Protein AF-A0A920MZB0-F1 (afdb_monomer)

Solvent-accessible surface area (backbone atoms only — not comparable to full-atom values): 6208 Å² total; per-residue (Å²): 135,88,80,86,80,85,85,74,80,86,64,51,64,82,75,50,78,66,85,61,60,72,60,53,48,53,68,29,64,89,70,85,60,80,73,78,54,80,92,51,54,84,51,45,79,78,69,50,76,85,76,73,64,77,72,77,75,57,84,71,74,81,76,54,72,82,76,38,69,64,53,54,52,51,54,52,48,52,51,50,48,52,50,49,52,40,60,72,66,58,78,109

pLDDT: mean 75.64, std 11.79, range [47.91, 95.25]

Foldseek 3Di:
DDDDDDDDDPPVCVVDVDDPPVVQQVVCVPVPDGDDDPVCVVCVVVRDPCPPPVPPPDDPDPCPPVVDVVVVVVVVVVVVVVVVVCVVVVVD

Radius of gyration: 34.89 Å; Cα contacts (8 Å, |Δi|>4): 15; chains: 1; bounding box: 66×54×82 Å

Sequence (92 aa):
MSGRIDVVLPDLESIDPRQNRPLLSGMVQGTGGEYLELSKAETLPESLPNLGTELLVDKGRPSPLWDRVWVLYLLVGLLCIEWITRKLLKLA

Mean predicted aligned error: 17.48 Å

Structure (mmCIF, N/CA/C/O backbone):
data_AF-A0A920MZB0-F1
#
_entry.id   AF-A0A920MZB0-F1
#
loop_
_atom_site.group_PDB
_atom_site.id
_atom_site.type_symbol
_atom_site.label_atom_id
_atom_site.label_alt_id
_atom_site.label_comp_id
_atom_site.label_asym_id
_atom_site.label_entity_id
_atom_site.label_seq_id
_atom_site.pdbx_PDB_ins_code
_atom_site.Cartn_x
_atom_site.Cartn_y
_atom_site.Cartn_z
_atom_site.occupancy
_atom_site.B_iso_or_equiv
_atom_site.auth_seq_id
_atom_site.auth_comp_id
_atom_site.auth_asym_id
_atom_site.auth_atom_id
_atom_site.pdbx_PDB_model_num
ATOM 1 N N . MET A 1 1 ? 6.941 -44.004 -39.856 1.00 47.91 1 MET A N 1
ATOM 2 C CA . MET A 1 1 ? 8.289 -43.419 -40.018 1.00 47.91 1 MET A CA 1
ATOM 3 C C . MET A 1 1 ? 8.432 -42.333 -38.967 1.00 47.91 1 MET A C 1
ATOM 5 O O . MET A 1 1 ? 7.677 -41.376 -39.030 1.00 47.91 1 MET A O 1
ATOM 9 N N . SER A 1 2 ? 9.279 -42.529 -37.955 1.00 58.06 2 SER A N 1
ATOM 10 C CA . SER A 1 2 ? 9.483 -41.533 -36.893 1.00 58.06 2 SER A CA 1
ATOM 11 C C . SER A 1 2 ? 10.677 -40.660 -37.277 1.00 58.06 2 SER A C 1
ATOM 13 O O . SER A 1 2 ? 11.789 -41.173 -37.382 1.00 58.06 2 SER A O 1
ATOM 15 N N . GLY A 1 3 ? 10.438 -39.384 -37.585 1.00 71.69 3 GLY A N 1
ATOM 16 C CA . GLY A 1 3 ? 11.495 -38.418 -37.886 1.00 71.69 3 GLY A CA 1
ATOM 17 C C . GLY A 1 3 ? 12.101 -37.891 -36.590 1.00 71.69 3 GLY A C 1
ATOM 18 O O . GLY A 1 3 ? 11.369 -37.464 -35.699 1.00 71.69 3 GLY A O 1
ATOM 19 N N . ARG A 1 4 ? 13.429 -37.938 -36.465 1.00 73.31 4 ARG A N 1
ATOM 20 C CA . ARG A 1 4 ? 14.134 -37.338 -35.330 1.00 73.31 4 ARG A CA 1
ATOM 21 C C . ARG A 1 4 ? 14.220 -35.830 -35.551 1.00 73.31 4 ARG A C 1
ATOM 23 O O . ARG A 1 4 ? 14.761 -35.397 -36.563 1.00 73.31 4 ARG A O 1
ATOM 30 N N . ILE A 1 5 ? 13.667 -35.055 -34.624 1.00 76.56 5 ILE A N 1
ATOM 31 C CA . ILE A 1 5 ? 13.753 -33.593 -34.616 1.00 76.56 5 ILE A CA 1
ATOM 32 C C . ILE A 1 5 ? 14.756 -33.235 -33.523 1.00 76.56 5 ILE A C 1
ATOM 34 O O . ILE A 1 5 ? 14.464 -33.399 -32.341 1.00 76.56 5 ILE A O 1
ATOM 38 N N . ASP A 1 6 ? 15.950 -32.806 -33.921 1.00 75.38 6 ASP A N 1
ATOM 39 C CA . ASP A 1 6 ? 16.956 -32.298 -32.994 1.00 75.38 6 ASP A CA 1
ATOM 40 C C . ASP A 1 6 ? 16.687 -30.806 -32.750 1.00 75.38 6 ASP A C 1
ATOM 42 O O . ASP A 1 6 ? 16.771 -29.987 -33.666 1.00 75.38 6 ASP A O 1
ATOM 46 N N . VAL A 1 7 ? 16.320 -30.455 -31.516 1.00 69.38 7 VAL A N 1
ATOM 47 C CA . VAL A 1 7 ? 16.122 -29.064 -31.088 1.00 69.38 7 VAL A CA 1
ATOM 48 C C . VAL A 1 7 ? 17.441 -28.565 -30.513 1.00 69.38 7 VAL A C 1
ATOM 50 O O . VAL A 1 7 ? 17.824 -28.932 -29.405 1.00 69.38 7 VAL A O 1
ATOM 53 N N . VAL A 1 8 ? 18.154 -27.754 -31.287 1.00 73.56 8 VAL A N 1
ATOM 54 C CA . VAL A 1 8 ? 19.389 -27.095 -30.849 1.00 73.56 8 VAL A CA 1
ATOM 55 C C . VAL A 1 8 ? 19.024 -25.730 -30.277 1.00 73.56 8 VAL A C 1
ATOM 57 O O . VAL A 1 8 ? 18.259 -24.987 -30.894 1.00 73.56 8 VAL A O 1
ATOM 60 N N . LEU A 1 9 ? 19.543 -25.404 -29.090 1.00 71.12 9 LEU A N 1
ATOM 61 C CA . LEU A 1 9 ? 19.351 -24.079 -28.508 1.00 71.12 9 LEU A CA 1
ATOM 62 C C . LEU A 1 9 ? 20.086 -23.042 -29.375 1.00 71.12 9 LEU A C 1
ATOM 64 O O . LEU A 1 9 ? 21.237 -23.282 -29.747 1.00 71.12 9 LEU A O 1
ATOM 68 N N . PRO A 1 10 ? 19.459 -21.902 -29.707 1.00 68.06 10 PRO A N 1
ATOM 69 C CA . PRO A 1 10 ? 20.130 -20.851 -30.457 1.00 68.06 10 PRO A CA 1
ATOM 70 C C . PRO A 1 10 ? 21.253 -20.241 -29.610 1.00 68.06 10 PRO A C 1
ATOM 72 O O . PRO A 1 10 ? 20.988 -19.512 -28.660 1.00 68.06 10 PRO A O 1
ATOM 75 N N . ASP A 1 11 ? 22.506 -20.517 -29.963 1.00 73.56 11 ASP A N 1
ATOM 76 C CA . ASP A 1 11 ? 23.693 -19.999 -29.267 1.00 73.56 11 ASP A CA 1
ATOM 77 C C . ASP A 1 11 ? 24.125 -18.628 -29.830 1.00 73.56 11 ASP A C 1
ATOM 79 O O . ASP A 1 11 ? 25.278 -18.373 -30.167 1.00 73.56 11 ASP A O 1
ATOM 83 N N . LEU A 1 12 ? 23.146 -17.745 -30.041 1.00 66.88 12 LEU A N 1
ATOM 84 C CA . LEU A 1 12 ? 23.366 -16.436 -30.666 1.00 66.88 12 LEU A CA 1
ATOM 85 C C . LEU A 1 12 ? 24.206 -15.508 -29.778 1.00 66.88 12 LEU A C 1
ATOM 87 O O . LEU A 1 12 ? 24.992 -14.729 -30.304 1.00 66.88 12 LEU A O 1
ATOM 91 N N . GLU A 1 13 ? 24.080 -15.625 -28.456 1.00 65.06 13 GLU A N 1
ATOM 92 C CA . GLU A 1 13 ? 24.782 -14.777 -27.484 1.00 65.06 13 GLU A CA 1
ATOM 93 C C . GLU A 1 13 ? 26.291 -15.064 -27.417 1.00 65.06 13 GLU A C 1
ATOM 95 O O . GLU A 1 13 ? 27.067 -14.150 -27.130 1.00 65.06 13 GLU A O 1
ATOM 100 N N . SER A 1 14 ? 26.731 -16.296 -27.717 1.00 72.06 14 SER A N 1
ATOM 101 C CA . SER A 1 14 ? 28.164 -16.614 -27.821 1.00 72.06 14 SER A CA 1
ATOM 102 C C . SER A 1 14 ? 28.770 -16.222 -29.171 1.00 72.06 14 SER A C 1
ATOM 104 O O . SER A 1 14 ? 29.967 -15.938 -29.238 1.00 72.06 14 SER A O 1
ATOM 106 N N . ILE A 1 15 ? 27.958 -16.185 -30.235 1.00 75.31 15 ILE A N 1
ATOM 107 C CA . ILE A 1 15 ? 28.389 -15.847 -31.600 1.00 75.31 15 ILE A CA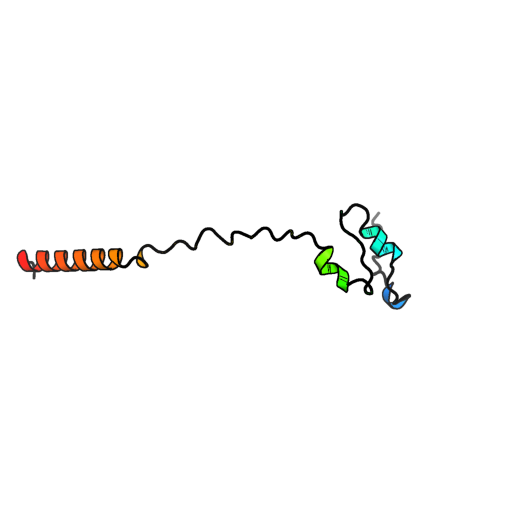 1
ATOM 108 C C . ILE A 1 15 ? 28.467 -14.326 -31.796 1.00 75.31 15 ILE A C 1
ATOM 110 O O . ILE A 1 15 ? 29.448 -13.833 -32.357 1.00 75.31 15 ILE A O 1
ATOM 114 N N . ASP A 1 16 ? 27.461 -13.576 -31.339 1.00 75.50 16 ASP A N 1
ATOM 115 C CA . ASP A 1 16 ? 27.472 -12.111 -31.335 1.00 75.50 16 ASP A CA 1
ATOM 116 C C . ASP A 1 16 ? 26.812 -11.575 -30.050 1.00 75.50 16 ASP A C 1
ATOM 118 O O . ASP A 1 16 ? 25.586 -11.595 -29.923 1.00 75.50 16 ASP A O 1
ATOM 122 N N . PRO A 1 17 ? 27.600 -11.049 -29.095 1.00 75.38 17 PRO A N 1
ATOM 123 C CA . PRO A 1 17 ? 27.077 -10.533 -27.832 1.00 75.38 17 PRO A CA 1
ATOM 124 C C . PRO A 1 17 ? 26.375 -9.171 -27.980 1.00 75.38 17 PRO A C 1
ATOM 126 O O . PRO A 1 17 ? 25.965 -8.570 -26.983 1.00 75.38 17 PRO A O 1
ATOM 129 N N . ARG A 1 18 ? 26.280 -8.612 -29.194 1.00 80.44 18 ARG A N 1
ATOM 13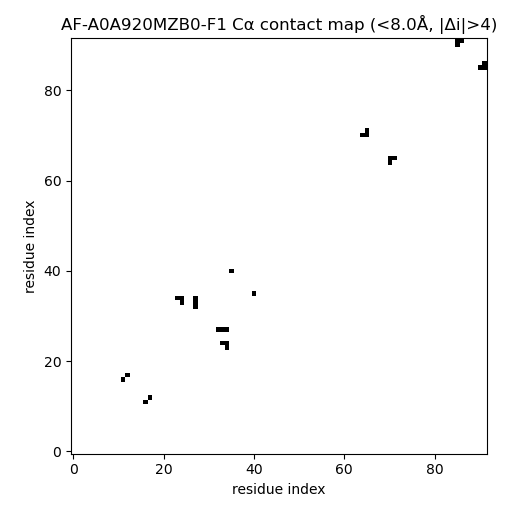0 C CA . ARG A 1 18 ? 25.642 -7.312 -29.429 1.00 80.44 18 ARG A CA 1
ATOM 131 C C . ARG A 1 18 ? 24.124 -7.432 -29.463 1.00 80.44 18 ARG A C 1
ATOM 133 O O . ARG A 1 18 ? 23.540 -8.393 -29.950 1.00 80.44 18 ARG A O 1
ATOM 140 N N . GLN A 1 19 ? 23.466 -6.366 -29.019 1.00 76.62 19 GLN A N 1
ATOM 141 C CA . GLN A 1 19 ? 22.016 -6.262 -29.092 1.00 76.62 19 GLN A CA 1
ATOM 142 C C . GLN A 1 19 ? 21.535 -6.230 -30.555 1.00 76.62 19 GLN A C 1
ATOM 144 O O . GLN A 1 19 ? 21.869 -5.317 -31.315 1.00 76.62 19 GLN A O 1
ATO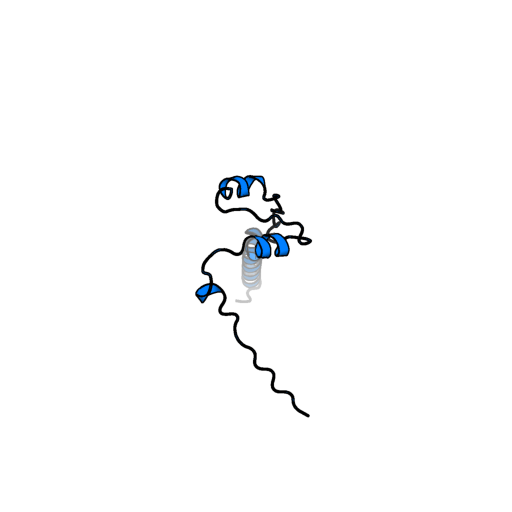M 149 N N . ASN A 1 20 ? 20.681 -7.184 -30.932 1.00 81.50 20 ASN A N 1
ATOM 150 C CA . ASN A 1 20 ? 20.073 -7.246 -32.261 1.00 81.50 20 ASN A CA 1
ATOM 151 C C . ASN A 1 20 ? 18.903 -6.250 -32.388 1.00 81.50 20 ASN A C 1
ATOM 153 O O . ASN A 1 20 ? 17.730 -6.601 -32.258 1.00 81.50 20 ASN A O 1
ATOM 157 N N . ARG A 1 21 ? 19.239 -4.978 -32.633 1.00 80.00 21 ARG A N 1
ATOM 158 C CA . ARG A 1 21 ? 18.275 -3.871 -32.780 1.00 80.00 21 ARG A CA 1
ATOM 159 C C . ARG A 1 21 ? 17.211 -4.120 -33.866 1.00 80.00 21 ARG A C 1
ATOM 161 O O . ARG A 1 21 ? 16.050 -3.842 -33.579 1.00 80.00 21 ARG A O 1
ATOM 168 N N . PRO A 1 22 ? 17.540 -4.659 -35.061 1.00 81.38 22 PRO A N 1
ATOM 169 C CA . PRO A 1 22 ? 16.538 -4.969 -36.088 1.00 81.38 22 PRO A CA 1
ATOM 170 C C . PRO A 1 22 ? 15.484 -5.994 -35.655 1.00 81.38 22 PRO A C 1
ATOM 172 O O . PRO A 1 22 ? 14.309 -5.854 -35.986 1.00 81.38 22 PRO A O 1
ATOM 175 N N . LEU A 1 23 ? 15.890 -7.024 -34.910 1.00 81.69 23 LEU A N 1
ATOM 176 C CA . LEU A 1 23 ? 14.968 -8.044 -34.409 1.00 81.69 23 LEU A CA 1
ATOM 177 C C . LEU A 1 23 ? 14.055 -7.471 -33.321 1.00 81.69 23 LEU A C 1
ATOM 179 O O . LEU A 1 23 ? 12.849 -7.704 -33.344 1.00 81.69 23 LEU A O 1
ATOM 183 N N . LEU A 1 24 ? 14.612 -6.666 -32.414 1.00 80.56 24 LEU A N 1
ATOM 184 C CA . LEU A 1 24 ? 13.846 -6.015 -31.350 1.00 80.56 24 LEU A CA 1
ATOM 185 C C . LEU A 1 24 ? 12.851 -4.983 -31.896 1.00 80.56 24 LEU A C 1
ATOM 187 O O . LEU A 1 24 ? 11.706 -4.955 -31.454 1.00 80.56 24 LEU A O 1
ATOM 191 N N . SER A 1 25 ? 13.243 -4.173 -32.883 1.00 81.75 25 SER A N 1
ATOM 192 C CA . SER A 1 25 ? 12.319 -3.233 -33.527 1.00 81.75 25 SER A CA 1
ATOM 193 C C . SER A 1 25 ? 11.241 -3.954 -34.339 1.00 81.75 25 SER A C 1
ATOM 195 O O . SER A 1 25 ? 10.092 -3.517 -34.348 1.00 81.75 25 SER A O 1
ATOM 197 N N . GLY A 1 26 ? 11.579 -5.089 -34.960 1.00 82.75 26 GLY A N 1
ATOM 198 C CA . GLY A 1 26 ? 10.627 -5.957 -35.651 1.00 82.75 26 GLY A CA 1
ATOM 199 C C . GLY A 1 26 ? 9.587 -6.582 -34.718 1.00 82.75 26 GLY A C 1
ATOM 200 O O . GLY A 1 26 ? 8.410 -6.606 -35.059 1.00 82.75 26 GLY A O 1
ATOM 201 N N . MET A 1 27 ? 9.980 -7.022 -33.518 1.00 80.50 27 MET A N 1
ATOM 202 C CA . MET A 1 27 ? 9.058 -7.594 -32.519 1.00 80.50 27 MET A CA 1
ATOM 203 C C . MET A 1 27 ? 7.992 -6.607 -32.038 1.00 80.50 27 MET A C 1
ATOM 205 O O . MET A 1 27 ? 6.907 -7.010 -31.623 1.00 80.50 27 MET A O 1
ATOM 209 N N . VAL A 1 28 ? 8.304 -5.315 -32.075 1.00 83.38 28 VAL A N 1
ATOM 210 C CA . VAL A 1 28 ? 7.384 -4.261 -31.653 1.00 83.38 28 VAL A CA 1
ATOM 211 C C . VAL A 1 28 ? 6.390 -3.885 -32.765 1.00 83.38 28 VAL A C 1
ATOM 213 O O . VAL A 1 28 ? 5.328 -3.322 -32.493 1.00 83.38 28 VAL A O 1
ATOM 216 N N . GLN A 1 29 ? 6.660 -4.253 -34.023 1.00 77.88 29 GLN A N 1
ATOM 217 C CA . GLN A 1 29 ? 5.717 -4.014 -35.116 1.00 77.88 29 GLN A CA 1
ATOM 218 C C . GLN A 1 29 ? 4.419 -4.803 -34.886 1.00 77.88 29 GLN A C 1
ATOM 220 O O . GLN A 1 29 ? 4.401 -6.030 -34.886 1.00 77.88 29 GLN A O 1
ATOM 225 N N . GLY A 1 30 ? 3.314 -4.078 -34.695 1.00 72.69 30 GLY A N 1
ATOM 226 C CA . GLY A 1 30 ? 1.978 -4.653 -34.508 1.00 72.69 30 GLY A CA 1
ATOM 227 C C . GLY A 1 30 ? 1.555 -4.892 -33.054 1.00 72.69 30 GLY A C 1
ATOM 228 O O . GLY A 1 30 ? 0.402 -5.250 -32.831 1.00 72.69 30 GLY A O 1
ATOM 229 N N . THR A 1 31 ? 2.422 -4.652 -32.064 1.00 73.88 31 THR A N 1
ATOM 230 C CA . THR A 1 31 ? 2.078 -4.798 -30.633 1.00 73.88 31 THR A CA 1
ATOM 231 C C . THR A 1 31 ? 1.587 -3.498 -29.990 1.00 73.88 31 THR A C 1
ATOM 233 O O . THR A 1 31 ? 1.189 -3.497 -28.828 1.00 73.88 31 THR A O 1
ATOM 236 N N . GLY A 1 32 ? 1.598 -2.391 -30.742 1.00 69.94 32 GLY A N 1
ATOM 237 C CA . GLY A 1 32 ? 1.194 -1.065 -30.263 1.00 69.94 32 GLY A CA 1
ATOM 238 C C . GLY A 1 32 ? 2.196 -0.407 -29.307 1.00 69.94 32 GLY A C 1
ATOM 239 O O . GLY A 1 32 ? 1.916 0.676 -28.805 1.00 69.94 32 GLY A O 1
ATOM 240 N N . GLY A 1 33 ? 3.342 -1.049 -29.055 1.00 76.25 33 GLY A N 1
ATOM 241 C CA . GLY A 1 33 ? 4.461 -0.474 -28.309 1.00 76.25 33 GLY A CA 1
ATOM 242 C C . GLY A 1 33 ? 5.471 0.241 -29.209 1.00 76.25 33 GLY A C 1
ATOM 243 O O . GLY A 1 33 ? 5.317 0.292 -30.428 1.00 76.25 33 GLY A O 1
ATOM 244 N N . GLU A 1 34 ? 6.545 0.747 -28.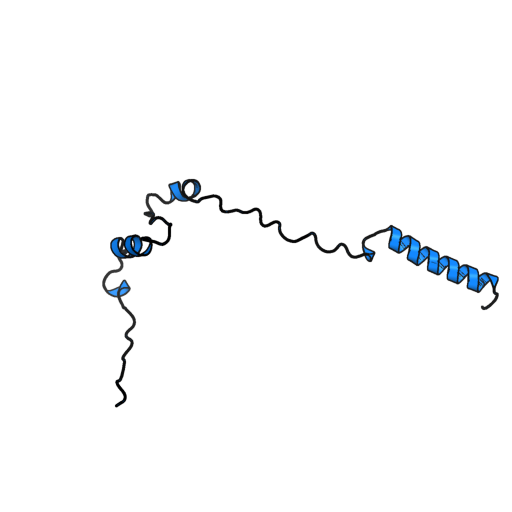602 1.00 81.44 34 GLU A N 1
ATOM 245 C CA . GLU A 1 34 ? 7.695 1.333 -29.299 1.00 81.44 34 GLU A CA 1
ATOM 246 C C . GLU A 1 34 ? 9.005 0.709 -28.790 1.00 81.44 34 GLU A C 1
ATOM 248 O O . GLU A 1 34 ? 9.148 0.405 -27.604 1.00 81.44 34 GLU A O 1
ATOM 253 N N . TYR A 1 35 ? 9.965 0.487 -29.694 1.00 80.25 35 TYR A N 1
ATOM 254 C CA . TYR A 1 35 ? 11.319 0.087 -29.319 1.00 80.25 35 TYR A CA 1
ATOM 255 C C . TYR A 1 35 ? 12.126 1.329 -28.938 1.00 80.25 35 TYR A C 1
ATOM 257 O O . TYR A 1 35 ? 12.387 2.185 -29.783 1.00 80.25 35 TYR A O 1
ATOM 265 N N . LEU A 1 36 ? 12.560 1.398 -27.679 1.00 81.56 36 LEU A N 1
ATOM 266 C CA . LEU A 1 36 ? 13.358 2.505 -27.168 1.00 81.56 36 LEU A CA 1
ATOM 267 C C . LEU A 1 36 ? 14.815 2.090 -26.962 1.00 81.56 36 LEU A C 1
ATOM 269 O O . LEU A 1 36 ? 15.119 1.052 -26.374 1.00 81.56 36 LEU A O 1
ATOM 273 N N . GLU A 1 37 ? 15.730 2.932 -27.432 1.00 81.50 37 GLU A N 1
ATOM 274 C CA . GLU A 1 37 ? 17.162 2.760 -27.191 1.00 81.50 37 GLU A CA 1
ATOM 275 C C . GLU A 1 37 ? 17.541 3.180 -25.774 1.00 81.50 37 GLU A C 1
ATOM 277 O O . GLU A 1 37 ? 16.954 4.098 -25.206 1.00 81.50 37 GLU A O 1
ATOM 282 N N . LEU A 1 38 ? 18.591 2.562 -25.227 1.00 77.38 38 LEU A N 1
ATOM 283 C CA . LEU A 1 38 ? 19.041 2.829 -23.858 1.00 77.38 38 LEU A CA 1
ATOM 284 C C . LEU A 1 38 ? 19.436 4.300 -23.635 1.00 77.38 38 LEU A C 1
ATOM 286 O O . LEU A 1 38 ? 19.234 4.837 -22.553 1.00 77.38 38 LEU A O 1
ATOM 290 N N . SER A 1 39 ? 19.929 4.975 -24.677 1.00 80.06 39 SER A N 1
ATOM 291 C CA . SER A 1 39 ? 20.236 6.412 -24.673 1.00 80.06 39 SER A CA 1
ATOM 292 C C . SER A 1 39 ? 19.008 7.308 -24.497 1.00 80.06 39 SER A C 1
ATOM 294 O O . SER A 1 39 ? 19.146 8.458 -24.100 1.00 80.06 39 SER A O 1
ATOM 296 N N . LYS A 1 40 ? 17.816 6.792 -24.800 1.00 76.75 40 LYS A N 1
ATOM 297 C CA . LYS A 1 40 ? 16.538 7.494 -24.670 1.00 76.75 40 LYS A CA 1
ATOM 298 C C . LYS A 1 40 ? 15.732 7.000 -23.471 1.00 76.75 40 LYS A C 1
ATOM 300 O O . LYS A 1 40 ? 14.597 7.416 -23.309 1.00 76.75 40 LYS A O 1
ATOM 305 N N . ALA A 1 41 ? 16.298 6.151 -22.607 1.00 75.38 41 ALA A N 1
ATOM 306 C CA . ALA A 1 41 ? 15.596 5.612 -21.439 1.00 75.38 41 ALA A CA 1
ATOM 307 C C . ALA A 1 41 ? 15.024 6.706 -20.515 1.00 75.38 41 ALA A C 1
ATOM 309 O O . ALA A 1 41 ? 14.020 6.488 -19.844 1.00 75.38 41 ALA A O 1
ATOM 310 N N . GLU A 1 42 ? 15.610 7.902 -20.522 1.00 79.19 42 GLU A N 1
ATOM 311 C CA . GLU A 1 42 ? 15.114 9.061 -19.775 1.00 79.19 42 GLU A CA 1
ATOM 312 C C . GLU A 1 42 ? 13.726 9.546 -20.239 1.00 79.19 42 GLU A C 1
ATOM 314 O O . GLU A 1 42 ? 13.008 10.142 -19.443 1.00 79.19 42 GLU A O 1
ATOM 319 N N . THR A 1 43 ? 13.302 9.251 -21.476 1.00 78.31 43 THR A N 1
ATOM 320 C CA . THR A 1 43 ? 11.981 9.637 -22.016 1.00 78.31 43 THR A CA 1
ATOM 321 C C . THR A 1 43 ? 10.889 8.599 -21.740 1.00 78.31 43 THR A C 1
ATOM 323 O O . THR A 1 43 ? 9.729 8.803 -22.112 1.00 78.31 43 THR A O 1
ATOM 326 N N . LEU A 1 44 ? 11.231 7.480 -21.083 1.00 74.12 44 LEU A N 1
ATOM 327 C CA . LEU A 1 44 ? 10.272 6.443 -20.684 1.00 74.12 44 LEU A CA 1
ATOM 328 C C . LEU A 1 44 ? 9.106 7.001 -19.854 1.00 74.12 44 LEU A C 1
ATOM 330 O O . LEU A 1 44 ? 7.966 6.693 -20.196 1.00 74.12 44 LEU A O 1
ATOM 334 N N . PRO A 1 45 ? 9.320 7.837 -18.816 1.00 73.00 45 PRO A N 1
ATOM 335 C CA . PRO A 1 45 ? 8.220 8.320 -17.983 1.00 73.00 45 PRO A CA 1
ATOM 336 C C . PRO A 1 45 ? 7.180 9.136 -18.762 1.00 73.00 45 PRO A C 1
ATOM 338 O O . PRO A 1 45 ? 6.010 9.121 -18.401 1.00 73.00 45 PRO A O 1
ATOM 341 N N . GLU A 1 46 ? 7.597 9.828 -19.826 1.00 73.31 46 GLU A N 1
ATOM 342 C CA . GLU A 1 46 ? 6.713 10.644 -20.670 1.00 73.31 46 GLU A CA 1
ATOM 343 C C . GLU A 1 46 ? 5.990 9.817 -21.738 1.00 73.31 46 GLU A C 1
ATOM 345 O O . GLU A 1 46 ? 4.868 10.135 -22.125 1.00 73.31 46 GLU A O 1
ATOM 350 N N . SER A 1 47 ? 6.637 8.751 -22.218 1.00 70.88 47 SER A N 1
ATOM 351 C CA . SER A 1 47 ? 6.130 7.913 -23.312 1.00 70.88 47 SER A CA 1
ATOM 352 C C . SER A 1 47 ? 5.225 6.782 -22.820 1.00 70.88 47 SER A C 1
ATOM 354 O O . SER A 1 47 ? 4.489 6.193 -23.611 1.00 70.88 47 SER A O 1
ATOM 356 N N . LEU A 1 48 ? 5.268 6.456 -21.524 1.00 70.94 48 LEU A N 1
ATOM 357 C CA . LEU A 1 48 ? 4.372 5.475 -20.928 1.00 70.94 48 LEU A CA 1
ATOM 358 C C . LEU A 1 48 ? 2.981 6.105 -20.740 1.00 70.94 48 LEU A C 1
ATOM 360 O O . LEU A 1 48 ? 2.826 6.994 -19.898 1.00 70.94 48 LEU A O 1
ATOM 364 N N . PRO A 1 49 ? 1.940 5.642 -21.462 1.00 67.94 49 PRO A N 1
ATOM 365 C CA . PRO A 1 49 ? 0.584 6.070 -21.166 1.00 67.94 49 PRO A CA 1
ATOM 366 C C . PRO A 1 49 ? 0.267 5.689 -19.720 1.00 67.94 49 PRO A C 1
ATOM 368 O O . PRO A 1 49 ? 0.551 4.567 -19.291 1.00 67.94 49 PRO A O 1
ATOM 371 N N . ASN A 1 50 ? -0.328 6.616 -18.967 1.00 63.16 50 ASN A N 1
ATOM 372 C CA . ASN A 1 50 ? -0.807 6.341 -17.618 1.00 63.16 50 ASN A CA 1
ATOM 373 C C . ASN A 1 50 ? -2.011 5.384 -17.693 1.00 63.16 50 ASN A C 1
ATOM 375 O O . ASN A 1 50 ? -3.167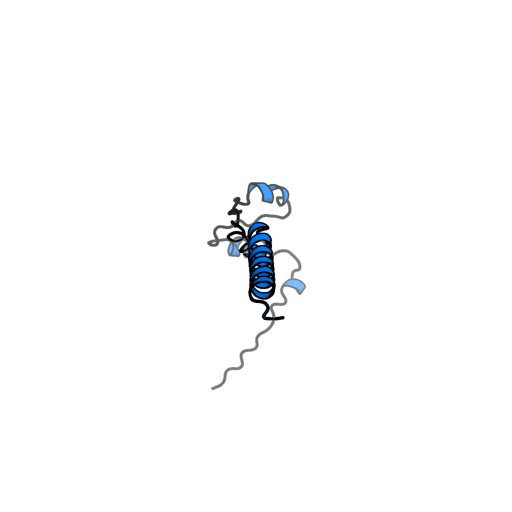 5.787 -17.622 1.00 63.16 50 ASN A O 1
ATOM 379 N N . LEU A 1 51 ? -1.711 4.098 -17.876 1.00 62.72 51 LEU A N 1
ATOM 380 C CA . LEU A 1 51 ? -2.636 2.972 -17.766 1.00 62.72 51 LEU A CA 1
ATOM 381 C C . LEU A 1 51 ? -2.818 2.551 -16.306 1.00 62.72 51 LEU A C 1
ATOM 383 O O . LEU A 1 51 ? -3.410 1.502 -16.043 1.00 62.72 51 LEU A O 1
ATOM 387 N N . GLY A 1 52 ? -2.331 3.370 -15.365 1.00 58.00 52 GLY A N 1
ATOM 388 C CA . GLY A 1 52 ? -2.755 3.372 -13.979 1.00 58.00 52 GLY A CA 1
ATOM 389 C C . GLY A 1 52 ? -4.235 3.713 -13.925 1.00 58.00 52 GLY A C 1
ATOM 390 O O . GLY A 1 52 ? -4.638 4.799 -13.529 1.00 58.00 52 GLY A O 1
ATOM 391 N N . THR A 1 53 ? -5.064 2.753 -14.328 1.00 52.03 53 THR A N 1
ATOM 392 C CA . THR A 1 53 ? -6.381 2.614 -13.738 1.00 52.03 53 THR A CA 1
ATOM 393 C C . THR A 1 53 ? -6.083 2.568 -12.254 1.00 52.03 53 THR A C 1
ATOM 395 O O . THR A 1 53 ? -5.320 1.694 -11.827 1.00 52.03 53 THR A O 1
ATOM 398 N N . GLU A 1 54 ? -6.590 3.536 -11.487 1.00 53.31 54 GLU A N 1
ATOM 399 C CA . GLU A 1 54 ? -6.740 3.348 -10.055 1.00 53.31 54 GLU A CA 1
ATOM 400 C C . GLU A 1 54 ? -7.464 2.019 -9.944 1.00 53.31 54 GLU A C 1
ATOM 402 O O . GLU A 1 54 ? -8.664 1.913 -10.207 1.00 53.31 54 GLU A O 1
ATOM 407 N N . LEU A 1 55 ? -6.699 0.960 -9.677 1.00 55.34 55 LEU A N 1
ATOM 408 C CA . LEU A 1 55 ? -7.248 -0.261 -9.165 1.00 55.34 55 LEU A CA 1
ATOM 409 C C . LEU A 1 55 ? -7.957 0.271 -7.936 1.00 55.34 55 LEU A C 1
ATOM 411 O O . LEU A 1 55 ? -7.307 0.653 -6.963 1.00 55.34 55 LEU A O 1
ATOM 415 N N . LEU A 1 56 ? -9.278 0.425 -8.040 1.00 53.75 56 LEU A N 1
ATOM 416 C CA . LEU A 1 56 ? -10.167 0.501 -6.907 1.00 53.75 56 LEU A CA 1
ATOM 417 C C . LEU A 1 56 ? -9.905 -0.827 -6.218 1.00 53.75 56 LEU A C 1
ATOM 419 O O . LEU A 1 56 ? -10.555 -1.829 -6.516 1.00 53.75 56 LEU A O 1
ATOM 423 N N . VAL A 1 57 ? -8.810 -0.851 -5.454 1.00 54.47 57 VAL A N 1
ATOM 424 C CA . VAL A 1 57 ? -8.347 -1.956 -4.653 1.00 54.47 57 VAL A CA 1
ATOM 425 C C . VAL A 1 57 ? -9.521 -2.173 -3.749 1.00 54.47 57 VAL A C 1
ATOM 427 O O . VAL A 1 57 ? -9.767 -1.407 -2.827 1.00 54.47 57 VAL A O 1
ATOM 430 N N . ASP A 1 58 ? -10.273 -3.173 -4.169 1.00 53.84 58 ASP A N 1
ATOM 431 C CA . ASP A 1 58 ? -11.109 -4.006 -3.368 1.00 53.84 58 ASP A CA 1
ATOM 432 C C . ASP A 1 58 ? -12.139 -3.224 -2.553 1.00 53.84 58 A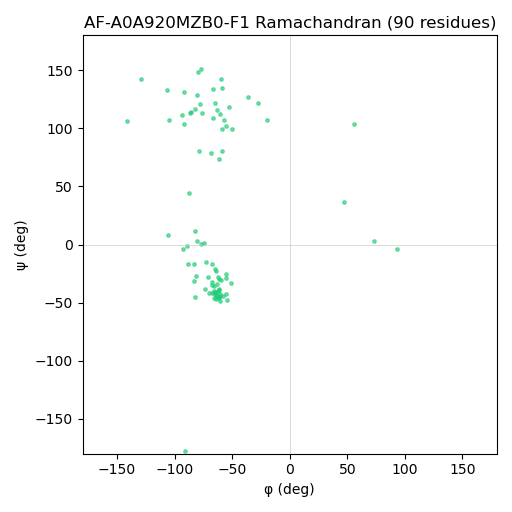SP A C 1
ATOM 434 O O . ASP A 1 58 ? -11.845 -2.608 -1.530 1.00 53.84 58 ASP A O 1
ATOM 438 N N . LYS A 1 59 ? -13.387 -3.280 -3.037 1.00 54.34 59 LYS A N 1
ATOM 439 C CA . LYS A 1 59 ? -14.611 -3.103 -2.244 1.00 54.34 59 LYS A CA 1
ATOM 440 C C . LYS A 1 59 ? -14.296 -3.328 -0.770 1.00 54.34 59 LYS A C 1
ATOM 442 O O . LYS A 1 59 ? -14.019 -4.460 -0.381 1.00 54.34 59 LYS A O 1
ATOM 447 N N . GLY A 1 60 ? -14.271 -2.223 -0.020 1.00 55.69 60 GLY A N 1
ATOM 448 C CA . GLY A 1 60 ? -13.701 -2.144 1.316 1.00 55.69 60 GLY A CA 1
ATOM 449 C C . GLY A 1 60 ? -13.939 -3.412 2.120 1.00 55.69 60 GLY A C 1
ATOM 450 O O . GLY A 1 60 ? -15.074 -3.884 2.210 1.00 55.69 60 GLY A O 1
ATOM 451 N N . ARG A 1 61 ? -12.841 -3.959 2.656 1.00 62.59 61 ARG A N 1
ATOM 452 C CA . ARG A 1 61 ? -12.801 -5.105 3.569 1.00 62.59 61 ARG A CA 1
ATOM 453 C C . ARG A 1 61 ? -14.112 -5.183 4.356 1.00 62.59 61 ARG A C 1
ATOM 455 O O . ARG A 1 61 ? -14.429 -4.192 5.017 1.00 62.59 61 ARG A O 1
ATOM 462 N N . PRO A 1 62 ? -14.879 -6.288 4.290 1.00 65.8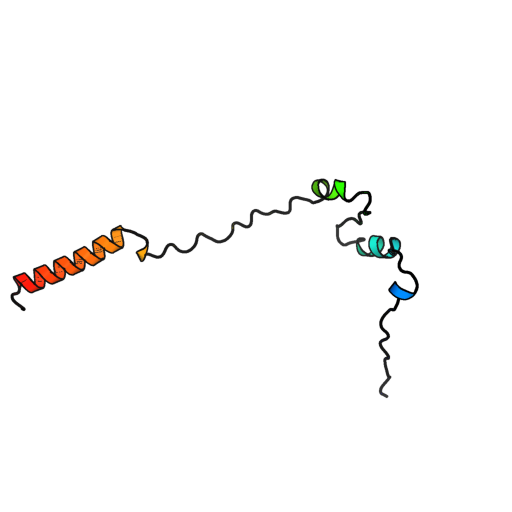1 62 PRO A N 1
ATOM 463 C CA . PRO A 1 62 ? -16.165 -6.358 4.966 1.00 65.81 62 PRO A CA 1
ATOM 464 C C . PRO A 1 62 ? -15.923 -6.084 6.446 1.00 65.81 62 PRO A C 1
ATOM 466 O O . PRO A 1 62 ? -15.303 -6.901 7.126 1.00 65.81 62 PRO A O 1
ATOM 469 N N . SER A 1 63 ? -16.329 -4.904 6.922 1.00 71.19 63 SER A N 1
ATOM 470 C CA . SER A 1 63 ? -16.165 -4.534 8.323 1.00 71.19 63 SER A CA 1
ATOM 471 C C . SER A 1 63 ? -16.955 -5.563 9.126 1.00 71.19 63 SER A C 1
ATOM 473 O O . SER A 1 63 ? -18.182 -5.627 8.965 1.00 71.19 63 SER A O 1
ATOM 475 N N . PRO A 1 64 ? -16.293 -6.426 9.916 1.00 77.88 64 PRO A N 1
ATOM 476 C CA . PRO A 1 64 ? -16.996 -7.480 10.620 1.00 77.88 64 PRO A CA 1
ATOM 477 C C . PRO A 1 64 ? -18.035 -6.837 11.538 1.00 77.88 64 PRO A C 1
ATOM 479 O O . PRO A 1 64 ? -17.791 -5.785 12.121 1.00 77.88 64 PRO A O 1
ATOM 482 N N . LEU A 1 65 ? -19.214 -7.447 11.676 1.00 75.00 65 LEU A N 1
ATOM 483 C CA . LEU A 1 65 ? -20.289 -6.892 12.514 1.00 75.00 65 LEU A CA 1
ATOM 484 C C . LEU A 1 65 ? -19.825 -6.633 13.962 1.00 75.00 65 LEU A C 1
ATOM 486 O O . LEU A 1 65 ? -20.288 -5.691 14.595 1.00 75.00 65 LEU A O 1
ATOM 490 N N . TRP A 1 66 ? -18.855 -7.415 14.436 1.00 80.25 66 TRP A N 1
ATOM 491 C CA . TRP A 1 66 ? -18.189 -7.294 15.735 1.00 80.25 66 TRP A CA 1
ATOM 492 C C . TRP A 1 66 ? -17.321 -6.036 15.906 1.00 80.25 66 TRP A C 1
ATOM 494 O O . TRP A 1 66 ? -17.016 -5.672 17.035 1.00 80.25 66 TRP A O 1
ATOM 504 N N . ASP A 1 67 ? -16.952 -5.357 14.816 1.00 81.75 67 ASP A N 1
ATOM 505 C CA . ASP A 1 67 ? -16.200 -4.090 14.837 1.00 81.75 67 ASP A CA 1
ATOM 506 C C . ASP A 1 67 ? -17.068 -2.908 15.310 1.00 81.75 67 ASP A C 1
ATOM 508 O O . ASP A 1 67 ? -16.586 -1.841 15.682 1.00 81.75 67 ASP A O 1
ATOM 512 N N . ARG A 1 68 ? -18.394 -3.089 15.324 1.00 87.56 68 ARG A N 1
ATOM 513 C CA . ARG A 1 68 ? -19.343 -2.048 15.715 1.00 87.56 68 ARG A CA 1
ATOM 514 C C . ARG A 1 68 ? -19.544 -2.080 17.226 1.00 87.56 68 ARG A C 1
ATOM 516 O O . ARG A 1 68 ? -20.191 -2.984 17.748 1.00 87.56 68 ARG A O 1
ATOM 523 N N . VAL A 1 69 ? -19.098 -1.029 17.917 1.00 88.00 69 VAL A N 1
ATOM 524 C CA . VAL A 1 69 ? -19.235 -0.859 19.381 1.00 88.00 69 VAL A CA 1
ATOM 525 C C . VAL A 1 69 ? -20.679 -1.071 19.874 1.00 88.00 69 VAL A C 1
ATOM 527 O O . VAL A 1 69 ? -20.903 -1.614 20.952 1.00 88.00 69 VAL A O 1
ATOM 530 N N . TRP A 1 70 ? -21.687 -0.722 19.068 1.00 91.56 70 TRP A N 1
ATOM 531 C CA . TRP A 1 70 ? -23.093 -0.971 19.405 1.00 91.56 70 TRP A CA 1
ATOM 532 C C . TRP A 1 70 ? -23.453 -2.463 19.522 1.00 91.56 70 TRP A C 1
ATOM 534 O O . TRP A 1 70 ? -24.254 -2.826 20.381 1.00 91.56 70 TRP A O 1
ATOM 544 N N . VAL A 1 71 ? -22.839 -3.341 18.722 1.00 91.69 71 VAL A N 1
ATOM 545 C CA . VAL A 1 71 ? -23.064 -4.796 18.800 1.00 91.69 71 VAL A CA 1
ATOM 546 C C . VAL A 1 71 ? -22.550 -5.346 20.131 1.00 91.69 71 VAL A C 1
ATOM 548 O O . VAL A 1 71 ? -23.202 -6.200 20.729 1.00 91.69 71 VAL A O 1
ATOM 551 N N . LEU A 1 72 ? -21.445 -4.798 20.650 1.00 91.38 72 LEU A N 1
ATOM 552 C CA . LEU A 1 72 ? -20.943 -5.131 21.983 1.00 91.38 72 LEU A CA 1
ATOM 553 C C . LEU A 1 72 ? -21.936 -4.709 23.077 1.00 91.38 72 LEU A C 1
ATOM 555 O O . LEU A 1 72 ? -22.260 -5.517 23.944 1.00 91.38 72 LEU A O 1
ATOM 559 N N . TYR A 1 73 ? -22.464 -3.480 23.019 1.00 93.50 73 TYR A N 1
ATOM 560 C CA . TYR A 1 73 ? -23.484 -3.027 23.973 1.00 93.50 73 TYR A CA 1
ATOM 561 C C . TYR A 1 73 ? -24.762 -3.860 23.906 1.00 93.50 73 TYR A C 1
ATOM 563 O O . TYR A 1 73 ? -25.342 -4.156 24.948 1.00 93.50 73 TYR A O 1
ATOM 571 N N . LEU A 1 74 ? -25.190 -4.266 22.708 1.00 93.94 74 LEU A N 1
ATOM 572 C CA . LEU A 1 74 ? -26.352 -5.132 22.532 1.00 93.94 74 LEU A CA 1
ATOM 573 C C . LEU A 1 74 ? -26.119 -6.500 23.177 1.00 93.94 74 LEU A C 1
ATOM 575 O O . LEU A 1 74 ? -26.980 -6.977 23.909 1.00 93.94 74 LEU A O 1
ATOM 579 N N . LEU A 1 75 ? -24.949 -7.104 22.959 1.00 93.12 75 LEU A N 1
ATOM 580 C CA . LEU A 1 75 ? -24.607 -8.409 23.522 1.00 93.12 75 LEU A CA 1
ATOM 581 C C . LEU A 1 75 ? -24.495 -8.366 25.052 1.00 93.12 75 LEU A C 1
ATOM 583 O O . LEU A 1 75 ? -25.083 -9.202 25.737 1.00 93.12 75 LEU A O 1
ATOM 587 N N . VAL A 1 76 ? -23.802 -7.361 25.594 1.00 94.19 76 VAL A N 1
ATOM 588 C CA . VAL A 1 76 ? -23.697 -7.146 27.046 1.00 94.19 76 VAL A CA 1
ATOM 589 C C . VAL A 1 76 ? -25.064 -6.821 27.646 1.00 94.19 76 VAL A C 1
ATOM 591 O O . VAL A 1 76 ? -25.411 -7.350 28.696 1.00 94.19 76 VAL A O 1
ATOM 594 N N . GLY A 1 77 ? -25.872 -6.003 26.972 1.00 95.25 77 GLY A N 1
ATOM 595 C CA . GLY A 1 77 ? -27.231 -5.679 27.392 1.00 95.25 77 GLY A CA 1
ATOM 596 C C . GLY A 1 77 ? -28.120 -6.916 27.454 1.00 95.25 77 GLY A C 1
ATOM 597 O O . GLY A 1 77 ? -28.791 -7.126 28.461 1.00 95.25 77 GLY A O 1
ATOM 598 N N . LEU A 1 78 ? -28.074 -7.772 26.429 1.00 94.44 78 LEU A N 1
ATOM 599 C CA . LEU A 1 78 ? -28.830 -9.024 26.395 1.00 94.44 78 LEU A CA 1
ATOM 600 C C . LEU A 1 78 ? -28.403 -9.967 27.526 1.00 94.44 78 LEU A C 1
ATOM 602 O O . LEU A 1 78 ? -29.258 -10.556 28.181 1.00 94.44 78 LEU A O 1
ATOM 606 N N . LEU A 1 79 ? -27.100 -10.040 27.810 1.00 93.38 79 LEU A N 1
ATOM 607 C CA . LEU A 1 79 ? -26.556 -10.838 28.907 1.00 93.38 79 LEU A CA 1
ATOM 608 C C . LEU A 1 79 ? -26.955 -10.285 30.286 1.00 93.38 79 LEU A C 1
ATOM 610 O O . LEU A 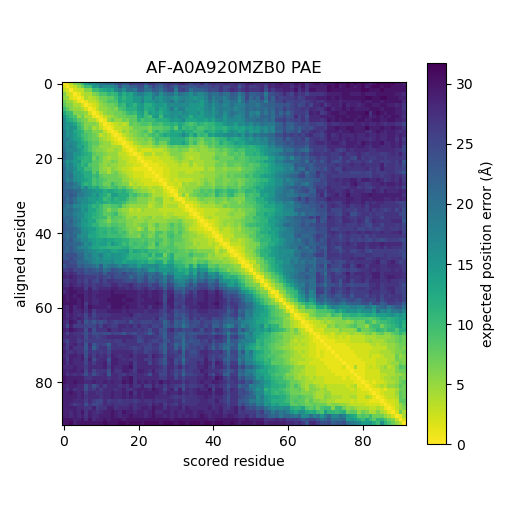1 79 ? -27.331 -11.046 31.177 1.00 93.38 79 LEU A O 1
ATOM 614 N N . CYS A 1 80 ? -26.922 -8.964 30.468 1.00 93.75 80 CYS A N 1
ATOM 615 C CA . CYS A 1 80 ? -27.388 -8.312 31.691 1.00 93.75 80 CYS A CA 1
ATOM 616 C C . CYS A 1 80 ? -28.890 -8.517 31.894 1.00 93.75 80 CYS A C 1
ATOM 618 O O . CYS A 1 80 ? -29.311 -8.819 33.007 1.00 93.75 80 CYS A O 1
ATOM 620 N N . ILE A 1 81 ? -29.693 -8.386 30.834 1.00 94.19 81 ILE A N 1
ATOM 621 C CA . ILE A 1 81 ? -31.133 -8.658 30.879 1.00 94.19 81 ILE A CA 1
ATOM 622 C C . ILE A 1 81 ? -31.360 -10.113 31.264 1.00 94.19 81 ILE A C 1
ATOM 624 O O . ILE A 1 81 ? -32.115 -10.369 32.191 1.00 94.19 81 ILE A O 1
ATOM 628 N N . GLU A 1 82 ? -30.670 -11.055 30.624 1.00 92.44 82 GLU A N 1
ATOM 629 C CA . GLU A 1 82 ? -30.778 -12.472 30.957 1.00 92.44 82 GLU A CA 1
ATOM 630 C C . GLU A 1 82 ? -30.426 -12.733 32.429 1.00 92.44 82 GLU A C 1
ATOM 632 O O . GLU A 1 82 ? -31.154 -13.437 33.129 1.00 92.44 82 GLU A O 1
ATOM 637 N N . TRP A 1 83 ? -29.354 -12.123 32.935 1.00 89.50 83 TRP A N 1
ATOM 638 C CA . TRP A 1 83 ? -28.968 -12.227 34.340 1.00 89.50 83 TRP A CA 1
ATOM 639 C C . TRP A 1 83 ? -30.016 -11.620 35.283 1.00 89.50 83 TRP A C 1
ATOM 641 O O . TRP A 1 83 ? -30.379 -12.252 36.277 1.00 89.50 83 TRP A O 1
ATOM 651 N N . ILE A 1 84 ? -30.557 -10.441 34.962 1.00 88.81 84 ILE A N 1
ATOM 652 C CA . ILE A 1 84 ? -31.631 -9.798 35.732 1.00 88.81 84 ILE A CA 1
ATOM 653 C C . ILE A 1 84 ? -32.884 -10.676 35.712 1.00 88.81 84 ILE A C 1
ATOM 655 O O . ILE A 1 84 ? -33.474 -10.916 36.761 1.00 88.81 84 ILE A O 1
ATOM 659 N N . THR A 1 85 ? -33.272 -11.211 34.556 1.00 87.69 85 THR A N 1
ATOM 660 C CA . THR A 1 85 ? -34.407 -12.125 34.418 1.00 87.69 85 THR A CA 1
ATOM 661 C C . THR A 1 85 ? -34.197 -13.385 35.256 1.00 87.69 85 THR A C 1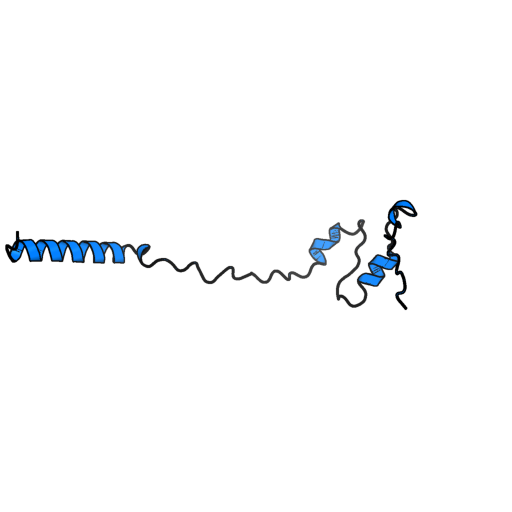
ATOM 663 O O . THR A 1 85 ? -35.100 -13.759 36.002 1.00 87.69 85 THR A O 1
ATOM 666 N N . ARG A 1 86 ? -33.002 -13.997 35.237 1.00 82.50 86 ARG A N 1
ATOM 667 C CA . ARG A 1 86 ? -32.674 -15.124 36.133 1.00 82.50 86 ARG A CA 1
ATOM 668 C C . ARG A 1 86 ? -32.770 -14.728 37.609 1.00 82.50 86 ARG A C 1
ATOM 670 O O . ARG A 1 86 ? -33.330 -15.488 38.400 1.00 82.50 86 ARG A O 1
ATOM 677 N N . LYS A 1 87 ? -32.272 -13.541 37.975 1.00 81.56 87 LYS A N 1
ATOM 678 C CA . LYS A 1 87 ? -32.294 -13.022 39.352 1.00 81.56 87 LYS A CA 1
ATOM 679 C C . LYS A 1 87 ? -33.716 -12.743 39.848 1.00 81.56 87 LYS A C 1
ATOM 681 O O . LYS A 1 87 ? -34.021 -13.041 41.001 1.00 81.56 87 LYS A O 1
ATOM 686 N N . LEU A 1 88 ? -34.577 -12.192 38.994 1.00 81.06 88 LEU A N 1
ATOM 687 C CA . LEU A 1 88 ? -35.973 -11.872 39.307 1.00 81.06 88 LEU A CA 1
ATOM 688 C C . LEU A 1 88 ? -36.850 -13.122 39.376 1.00 81.06 88 LEU A C 1
ATOM 690 O O . LEU A 1 88 ? -37.698 -13.225 40.258 1.00 81.06 88 LEU A O 1
ATOM 694 N N . LEU A 1 89 ? -36.618 -14.090 38.488 1.00 81.25 89 LEU A N 1
ATOM 695 C CA . LEU A 1 89 ? -37.357 -15.351 38.468 1.00 81.25 89 LEU A CA 1
ATOM 696 C C . LEU A 1 89 ? -36.904 -16.341 39.555 1.00 81.25 89 LEU A C 1
ATOM 698 O O . LEU A 1 89 ? -37.470 -17.428 39.626 1.00 81.25 89 LEU A O 1
ATOM 702 N N . LYS A 1 90 ? -35.914 -15.990 40.400 1.00 61.53 90 LYS A N 1
ATOM 703 C CA . LYS A 1 90 ? -35.355 -16.869 41.451 1.00 61.53 90 LYS A CA 1
ATOM 704 C C . LYS A 1 90 ? -35.038 -18.282 40.932 1.00 61.53 90 LYS A C 1
ATOM 706 O O . LYS A 1 90 ? -35.224 -19.272 41.631 1.00 61.53 90 LYS A O 1
ATOM 711 N N . LEU A 1 91 ? -34.568 -18.370 39.687 1.00 60.50 91 LEU A N 1
ATOM 712 C CA . LEU A 1 91 ? -34.112 -19.630 39.087 1.00 60.50 91 LEU A CA 1
ATOM 713 C C . LEU A 1 91 ? -32.681 -19.994 39.534 1.00 60.50 91 LEU A C 1
ATOM 715 O O . LEU A 1 91 ? -32.140 -20.997 39.077 1.00 60.50 91 LEU A O 1
ATOM 719 N N . ALA A 1 92 ? -32.085 -19.187 40.420 1.00 52.78 92 ALA A N 1
ATOM 720 C CA . ALA A 1 92 ? -30.818 -19.413 41.107 1.00 52.78 92 ALA A CA 1
ATOM 721 C C . ALA A 1 92 ? -30.879 -18.856 42.536 1.00 52.78 92 ALA A C 1
ATOM 723 O O . ALA A 1 92 ? -31.507 -17.782 42.721 1.00 52.78 92 ALA A O 1
#

Secondary structure (DSSP, 8-state):
-----------HHHH--S--HHHHHHHHTTSS-----GGGGGGHHHHS---------SS-----GGG-HHHHHHHHHHHHHHHHHHHHTT--